Protein AF-A0AAV9QSC0-F1 (afdb_monomer_lite)

pLDDT: mean 77.5, std 12.24, range [38.25, 91.44]

Foldseek 3Di:
DPPPPLVVVVVCVVDPCLQVDADELVNLLVQLVSLVPDPAAAAEAEVVSHRYDLSSLLSNLLSQQSYQEYECAPNQCPPVNLLVNLVSLLDPPGNYDYYHHHNHPDDPVSVVSSVCSVVPDD

InterPro domains:
  IPR032675 Leucine-rich repeat domain superfamily [G3DSA:3.80.10.10] (37-122)
  IPR051261 NOD-like receptor [PTHR24106] (6-120)

Structure (mmCIF, N/CA/C/O backbone):
data_AF-A0AAV9QSC0-F1
#
_entry.id   AF-A0AAV9QSC0-F1
#
loop_
_atom_site.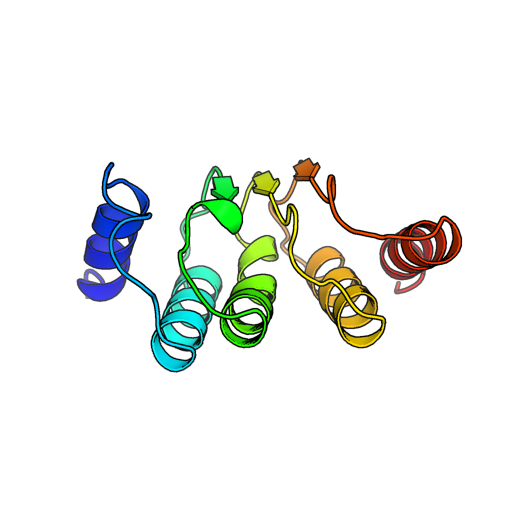group_PDB
_atom_site.id
_atom_site.type_symbol
_atom_site.label_atom_id
_atom_site.label_alt_id
_atom_site.label_comp_id
_atom_site.label_asym_id
_atom_site.label_entity_id
_atom_site.label_seq_id
_atom_site.pdbx_PDB_ins_code
_atom_site.Cartn_x
_atom_site.Cartn_y
_atom_site.Cartn_z
_atom_site.occupancy
_atom_site.B_iso_or_equiv
_atom_site.auth_seq_id
_atom_site.auth_comp_id
_atom_site.auth_asym_id
_atom_site.auth_atom_id
_atom_site.pdbx_PDB_model_num
ATOM 1 N N . MET A 1 1 ? -2.596 30.265 2.070 1.00 38.25 1 MET A N 1
ATOM 2 C CA . MET A 1 1 ? -2.227 30.188 0.639 1.00 38.25 1 MET A CA 1
ATOM 3 C C . MET A 1 1 ? -3.048 29.040 0.079 1.00 38.25 1 MET A C 1
ATOM 5 O O . MET A 1 1 ? -2.959 27.967 0.650 1.00 38.25 1 MET A O 1
ATOM 9 N N . LYS A 1 2 ? -3.951 29.251 -0.888 1.00 39.09 2 LYS A N 1
ATOM 10 C CA . LYS A 1 2 ? -4.679 28.119 -1.487 1.00 39.09 2 LYS A CA 1
ATOM 11 C C . LYS A 1 2 ? -3.636 27.270 -2.214 1.00 39.09 2 LYS A C 1
ATOM 13 O O . LYS A 1 2 ? -3.017 27.786 -3.141 1.00 39.09 2 LYS A O 1
ATOM 18 N N . ASP A 1 3 ? -3.384 26.056 -1.731 1.00 48.72 3 ASP A N 1
ATOM 19 C CA . ASP A 1 3 ? -2.384 25.140 -2.281 1.00 48.72 3 ASP A CA 1
ATOM 20 C C . ASP A 1 3 ? -2.727 24.822 -3.742 1.00 48.72 3 ASP A C 1
ATOM 22 O O . ASP A 1 3 ? -3.528 23.938 -4.054 1.00 48.72 3 ASP A O 1
ATOM 26 N N . LEU A 1 4 ? -2.129 25.579 -4.662 1.00 42.81 4 LEU A N 1
ATOM 27 C CA . LEU A 1 4 ? -2.234 25.336 -6.100 1.00 42.81 4 LEU A CA 1
ATOM 28 C C . LEU A 1 4 ? -1.756 23.917 -6.454 1.00 42.81 4 LEU A C 1
ATOM 30 O O . LEU A 1 4 ? -2.269 23.334 -7.403 1.00 42.81 4 LEU A O 1
ATOM 34 N N . SER A 1 5 ? -0.855 23.341 -5.651 1.00 56.19 5 SER A N 1
ATOM 35 C CA . SER A 1 5 ? -0.353 21.968 -5.770 1.00 56.19 5 SER A CA 1
ATOM 36 C C . SER A 1 5 ? -1.425 20.917 -5.449 1.00 56.19 5 SER A C 1
ATOM 38 O O . SER A 1 5 ? -1.648 20.006 -6.246 1.00 56.19 5 SER A O 1
ATOM 40 N N . VAL A 1 6 ? -2.144 21.067 -4.331 1.00 52.09 6 VAL A N 1
ATOM 41 C CA . VAL A 1 6 ? -3.202 20.141 -3.900 1.00 52.09 6 VAL A CA 1
ATOM 42 C C . VAL A 1 6 ? -4.373 20.195 -4.867 1.00 52.09 6 VAL A C 1
ATOM 44 O O . VAL A 1 6 ? -4.854 19.146 -5.277 1.00 52.09 6 VAL A O 1
ATOM 47 N N . TYR A 1 7 ? -4.786 21.384 -5.316 1.00 53.88 7 TYR A N 1
ATOM 48 C CA . TYR A 1 7 ? -5.860 21.499 -6.304 1.00 53.88 7 TYR A CA 1
ATOM 49 C C . TYR A 1 7 ? -5.474 20.863 -7.644 1.00 53.88 7 TYR A C 1
ATOM 51 O O . TYR A 1 7 ? -6.254 20.099 -8.200 1.00 53.88 7 TYR A O 1
ATOM 59 N N . GLN A 1 8 ? -4.269 21.116 -8.162 1.00 56.41 8 GLN A N 1
ATOM 60 C CA . GLN A 1 8 ? -3.801 20.505 -9.414 1.00 56.41 8 GLN A CA 1
ATOM 61 C C . GLN A 1 8 ? -3.691 18.986 -9.312 1.00 56.41 8 GLN A C 1
ATOM 63 O O . GLN A 1 8 ? -4.039 18.278 -10.255 1.00 56.41 8 GLN A O 1
ATOM 68 N N . ILE A 1 9 ? -3.260 18.477 -8.160 1.00 59.75 9 ILE A N 1
ATOM 69 C CA . ILE A 1 9 ? -3.231 17.043 -7.906 1.00 59.75 9 ILE A CA 1
ATOM 70 C C . ILE A 1 9 ? -4.631 16.503 -7.774 1.00 59.75 9 ILE A C 1
ATOM 72 O O . ILE A 1 9 ? -4.908 15.501 -8.395 1.00 59.75 9 ILE A O 1
ATOM 76 N N . GLN A 1 10 ? -5.545 17.161 -7.071 1.00 56.97 10 GLN A N 1
ATOM 77 C CA . GLN A 1 10 ? -6.943 16.753 -7.042 1.00 56.97 10 GLN A CA 1
ATOM 78 C C . GLN A 1 10 ? -7.567 16.756 -8.437 1.00 56.97 10 GLN A C 1
ATOM 80 O O . GLN A 1 10 ? -8.335 15.854 -8.740 1.00 56.97 10 GLN A O 1
ATOM 85 N N . GLN A 1 11 ? -7.230 17.718 -9.300 1.00 62.75 11 GLN A N 1
ATOM 86 C CA . GLN A 1 11 ? -7.650 17.723 -10.702 1.00 62.75 11 GLN A CA 1
ATOM 87 C C . GLN A 1 11 ? -7.051 16.535 -11.462 1.00 62.75 11 GLN A C 1
ATOM 89 O O . GLN A 1 11 ? -7.783 15.845 -12.159 1.00 62.75 11 GLN A O 1
ATOM 94 N N . PHE A 1 12 ? -5.764 16.230 -11.265 1.00 65.88 12 PHE A N 1
ATOM 95 C CA . PHE A 1 12 ? -5.129 15.022 -11.799 1.00 65.88 12 PHE A CA 1
ATOM 96 C C . PHE A 1 12 ? -5.786 13.741 -11.254 1.00 65.88 12 PHE A C 1
ATOM 98 O O . PHE A 1 12 ? -6.129 12.849 -12.014 1.00 65.88 12 PHE A O 1
ATOM 105 N N . LEU A 1 13 ? -6.063 13.669 -9.951 1.00 62.59 13 LEU A N 1
ATOM 106 C CA . LEU A 1 13 ? -6.756 12.568 -9.284 1.00 62.59 13 LEU A CA 1
ATOM 107 C C . LEU A 1 13 ? -8.206 12.419 -9.757 1.00 62.59 13 LEU A C 1
ATOM 109 O O . LEU A 1 13 ? -8.757 11.326 -9.654 1.00 62.59 13 LEU A O 1
ATOM 113 N N . LYS A 1 14 ? -8.826 13.488 -10.255 1.00 63.62 14 LYS A N 1
ATOM 114 C CA . LYS A 1 14 ? -10.195 13.508 -10.783 1.00 63.62 14 LYS A CA 1
ATOM 115 C C . LYS A 1 14 ? -10.246 13.370 -12.306 1.00 63.62 14 LYS A C 1
ATOM 117 O O . LYS A 1 14 ? -11.345 13.261 -12.839 1.00 63.62 14 LYS A O 1
ATOM 122 N N . SER A 1 15 ? -9.109 13.364 -13.005 1.00 68.06 15 SER A N 1
ATOM 123 C CA . SER A 1 15 ? -9.091 13.294 -14.464 1.00 68.06 15 SER A CA 1
ATOM 124 C C . SER A 1 15 ? -9.286 11.854 -14.963 1.00 68.06 15 SER A C 1
ATOM 126 O O . SER A 1 15 ? -8.851 10.882 -14.334 1.00 68.06 15 SER A O 1
ATOM 128 N N . ASP A 1 16 ? -9.963 11.695 -16.101 1.00 61.41 16 ASP A N 1
ATOM 129 C CA . ASP A 1 16 ? -10.194 10.372 -16.709 1.00 61.41 16 ASP A CA 1
ATOM 130 C C . ASP A 1 16 ? -8.915 9.759 -17.305 1.00 61.41 16 ASP A C 1
ATOM 132 O O . ASP A 1 16 ? -8.799 8.549 -17.461 1.00 61.41 16 ASP A O 1
ATOM 136 N N . ASN A 1 17 ? -7.904 10.586 -17.548 1.00 57.69 17 ASN A N 1
ATOM 137 C CA . ASN A 1 17 ? -6.620 10.251 -18.162 1.00 57.69 17 ASN A CA 1
ATOM 138 C C . ASN A 1 17 ? -5.490 9.938 -17.155 1.00 57.69 17 ASN A C 1
ATOM 140 O O . ASN A 1 17 ? -4.310 9.964 -17.504 1.00 57.69 17 ASN A O 1
ATOM 144 N N . ARG A 1 18 ? -5.825 9.598 -15.901 1.00 61.81 18 ARG A N 1
ATOM 145 C CA . ARG A 1 18 ? -4.849 9.214 -14.852 1.00 61.81 18 ARG A CA 1
ATOM 146 C C . ARG A 1 18 ? -3.899 8.085 -15.252 1.00 61.81 18 ARG A C 1
ATOM 148 O O . ARG A 1 18 ? -2.729 8.120 -14.887 1.00 61.81 18 ARG A O 1
ATOM 155 N N . CYS A 1 19 ? -4.395 7.116 -16.018 1.00 59.53 19 CYS A N 1
ATOM 156 C CA . CYS A 1 19 ? -3.616 5.959 -16.458 1.00 59.53 19 CYS A CA 1
ATOM 157 C C . CYS A 1 19 ? -2.688 6.268 -17.650 1.00 59.53 19 CYS A C 1
ATOM 159 O O . CYS A 1 19 ? -1.812 5.465 -17.959 1.00 59.53 19 CYS A O 1
ATOM 161 N N . GLU A 1 20 ? -2.869 7.405 -18.333 1.00 60.44 20 GLU A N 1
ATOM 162 C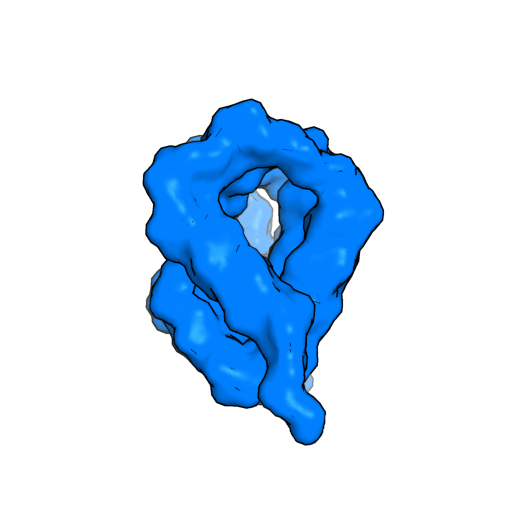 CA . GLU A 1 20 ? -2.149 7.730 -19.575 1.00 60.44 20 GLU A CA 1
ATOM 163 C C . GLU A 1 20 ? -0.740 8.284 -19.326 1.00 60.44 20 GLU A C 1
ATOM 165 O O . GLU A 1 20 ? 0.114 8.213 -20.209 1.00 60.44 20 GLU A O 1
ATOM 170 N N . LYS A 1 21 ? -0.475 8.829 -18.131 1.00 67.69 21 LYS A N 1
ATOM 171 C CA . LYS A 1 21 ? 0.840 9.367 -17.763 1.00 67.69 21 LYS A CA 1
ATOM 172 C C . LYS A 1 21 ? 1.489 8.543 -16.668 1.00 67.69 21 LYS A C 1
ATOM 174 O O . LYS A 1 21 ? 0.943 8.412 -15.576 1.00 67.69 21 LYS A O 1
ATOM 179 N N . GLU A 1 22 ? 2.689 8.059 -16.966 1.00 78.62 22 GLU A N 1
ATOM 180 C CA . GLU A 1 22 ? 3.541 7.432 -15.967 1.00 78.62 22 GLU A CA 1
ATOM 181 C C . GLU A 1 22 ? 3.987 8.469 -14.925 1.00 78.62 22 GLU A C 1
ATOM 183 O O . GLU A 1 22 ? 4.510 9.535 -15.266 1.00 78.62 22 GLU A O 1
ATOM 188 N N . LEU A 1 23 ? 3.764 8.165 -13.648 1.00 81.31 23 LEU A N 1
ATOM 189 C CA . LEU A 1 23 ? 4.321 8.904 -12.528 1.00 81.31 23 LEU A CA 1
ATOM 190 C C . LEU A 1 23 ? 5.712 8.361 -12.216 1.00 81.31 23 LEU A C 1
ATOM 192 O O . LEU A 1 23 ? 5.913 7.175 -11.979 1.00 81.31 23 LEU A O 1
ATOM 196 N N . THR A 1 24 ? 6.677 9.263 -12.135 1.00 85.94 24 THR A N 1
ATOM 197 C CA . THR A 1 24 ? 8.004 8.950 -11.612 1.00 85.94 24 THR A CA 1
ATOM 198 C C . THR A 1 24 ? 7.949 8.684 -10.107 1.00 85.94 24 THR A C 1
ATOM 200 O O . THR A 1 24 ? 7.069 9.161 -9.384 1.00 85.94 24 THR A O 1
ATOM 203 N N . GLU A 1 25 ? 8.967 7.999 -9.591 1.00 88.44 25 GLU A N 1
ATOM 204 C CA . GLU A 1 25 ? 9.143 7.775 -8.153 1.00 88.44 25 GLU A CA 1
ATOM 205 C C . GLU A 1 25 ? 9.134 9.082 -7.334 1.00 88.44 25 GLU A C 1
ATOM 207 O O . GLU A 1 25 ? 8.586 9.123 -6.233 1.00 88.44 25 GLU A O 1
ATOM 212 N N . ILE A 1 26 ? 9.700 10.165 -7.879 1.00 85.31 26 ILE A N 1
ATOM 213 C CA . ILE A 1 26 ? 9.725 11.487 -7.234 1.00 85.31 26 ILE A CA 1
ATOM 214 C C . ILE A 1 26 ? 8.315 12.082 -7.165 1.00 85.31 26 ILE A C 1
ATOM 216 O O . ILE A 1 26 ? 7.917 12.607 -6.125 1.00 85.31 26 ILE A O 1
ATOM 220 N N . GLN A 1 27 ? 7.539 11.969 -8.245 1.00 83.94 27 GLN A N 1
ATOM 221 C CA . GLN A 1 27 ? 6.144 12.414 -8.255 1.00 83.94 27 GLN A CA 1
ATOM 222 C C . GLN A 1 27 ? 5.295 11.610 -7.267 1.00 83.94 27 GLN A C 1
ATOM 224 O O . GLN A 1 27 ? 4.462 12.195 -6.580 1.00 83.94 27 GLN A O 1
ATOM 229 N N . CYS A 1 28 ? 5.558 10.309 -7.120 1.00 87.25 28 CYS A N 1
ATOM 230 C CA . CYS A 1 28 ? 4.913 9.472 -6.111 1.00 87.25 28 CYS A CA 1
ATOM 231 C C . CYS A 1 28 ? 5.236 9.928 -4.679 1.00 87.25 28 CYS A C 1
ATOM 233 O O . CYS A 1 28 ? 4.324 10.057 -3.865 1.00 87.25 28 CYS A O 1
ATOM 235 N N . SER A 1 29 ? 6.503 10.246 -4.375 1.00 88.25 29 SER A N 1
ATOM 236 C CA . SER A 1 29 ? 6.876 10.850 -3.083 1.00 88.25 29 SER A CA 1
ATOM 237 C C . SER A 1 29 ? 6.146 12.170 -2.836 1.00 88.25 29 SER A C 1
ATOM 239 O O . SER A 1 29 ? 5.638 12.402 -1.740 1.00 88.25 29 SER A O 1
ATOM 241 N N . GLY A 1 30 ? 6.089 13.039 -3.850 1.00 85.69 30 GLY A N 1
ATOM 242 C CA . GLY A 1 30 ? 5.387 14.316 -3.762 1.00 85.69 30 GLY A CA 1
ATOM 243 C C . GLY A 1 30 ? 3.903 14.119 -3.462 1.00 85.69 30 GLY A C 1
ATOM 244 O O . GLY A 1 30 ? 3.385 14.703 -2.511 1.00 85.69 30 GLY A O 1
ATOM 245 N N . LEU A 1 31 ? 3.236 13.253 -4.229 1.00 83.06 31 LEU A N 1
ATOM 246 C CA . LEU A 1 31 ? 1.829 12.902 -4.039 1.00 83.06 31 LEU A CA 1
ATOM 247 C C . LEU A 1 31 ? 1.567 12.409 -2.612 1.00 83.06 31 LEU A C 1
ATOM 249 O O . LEU A 1 31 ? 0.652 12.895 -1.951 1.00 83.06 31 LEU A O 1
ATOM 253 N N . ALA A 1 32 ? 2.404 11.497 -2.118 1.00 87.19 32 ALA A N 1
ATOM 254 C CA . ALA A 1 32 ? 2.279 10.959 -0.773 1.00 87.19 32 ALA A CA 1
ATOM 255 C C . ALA A 1 32 ? 2.426 12.034 0.304 1.00 87.19 32 ALA A C 1
ATOM 257 O O . ALA A 1 32 ? 1.661 12.050 1.267 1.00 87.19 32 ALA A O 1
ATOM 258 N N . TYR A 1 33 ? 3.401 12.932 0.155 1.00 86.94 33 TYR A N 1
ATOM 259 C CA . TYR A 1 33 ? 3.603 14.044 1.078 1.00 86.94 33 TYR A CA 1
ATOM 260 C C . TYR A 1 33 ? 2.386 14.972 1.102 1.00 86.94 33 TYR A C 1
ATOM 262 O O . TYR A 1 33 ? 1.880 15.294 2.173 1.00 86.94 33 TYR A O 1
ATOM 270 N N . MET A 1 34 ? 1.877 15.359 -0.067 1.00 81.31 34 MET A N 1
ATOM 271 C CA . MET A 1 34 ? 0.739 16.274 -0.167 1.00 81.31 34 MET A CA 1
ATOM 272 C C . MET A 1 34 ? -0.541 15.666 0.399 1.00 81.31 34 MET A C 1
ATOM 274 O O . MET A 1 34 ? -1.225 16.327 1.173 1.00 81.31 34 MET A O 1
ATOM 278 N N . LEU A 1 35 ? -0.827 14.396 0.098 1.00 82.69 35 LEU A N 1
ATOM 279 C CA . LEU A 1 35 ? -1.970 13.695 0.686 1.00 82.69 35 LEU A CA 1
ATOM 280 C C . LEU A 1 35 ? -1.846 13.594 2.211 1.00 82.69 35 LEU A C 1
ATOM 282 O O . LEU A 1 35 ? -2.831 13.804 2.905 1.00 82.69 35 LEU A O 1
ATOM 286 N N . GLN A 1 36 ? -0.643 13.352 2.745 1.00 83.25 36 GLN A N 1
ATOM 287 C CA . GLN A 1 36 ? -0.400 13.298 4.195 1.00 83.25 36 GLN A CA 1
ATOM 288 C C . GLN A 1 36 ? -0.523 14.655 4.902 1.00 83.25 36 GLN A C 1
ATOM 290 O O . GLN A 1 36 ? -0.802 14.693 6.100 1.00 83.25 36 GLN A O 1
ATOM 295 N N . LYS A 1 37 ? -0.264 15.761 4.198 1.00 82.50 37 LYS A N 1
ATOM 296 C CA . LYS A 1 37 ? -0.335 17.126 4.743 1.00 82.50 37 LYS A CA 1
ATOM 297 C C . LYS A 1 37 ? -1.675 17.815 4.503 1.00 82.50 37 LYS A C 1
ATOM 299 O O . LYS A 1 37 ? -1.896 18.878 5.072 1.00 82.50 37 LYS A O 1
ATOM 304 N N . SER A 1 38 ? -2.541 17.233 3.679 1.00 78.44 38 SER A N 1
ATOM 305 C CA . SER A 1 38 ? -3.870 17.772 3.420 1.00 78.44 38 SER A CA 1
ATOM 306 C C . SER A 1 38 ? -4.780 17.615 4.639 1.00 78.44 38 SER A C 1
ATOM 308 O O . SER A 1 38 ? -4.775 16.573 5.292 1.00 78.44 38 SER A O 1
ATOM 310 N N . GLU A 1 39 ? -5.579 18.646 4.916 1.00 77.25 39 GLU A N 1
ATOM 311 C CA . GLU A 1 39 ? -6.701 18.578 5.864 1.00 77.25 39 GLU A CA 1
ATOM 312 C C . GLU A 1 39 ? -7.920 17.861 5.253 1.00 77.25 39 GLU A C 1
ATOM 314 O O . GLU A 1 39 ? -8.847 17.480 5.967 1.00 77.25 39 GLU A O 1
ATOM 319 N N . GLU A 1 40 ? -7.931 17.667 3.930 1.00 77.31 40 GLU A N 1
ATOM 320 C CA . GLU A 1 40 ? -9.011 16.989 3.222 1.00 77.31 40 GLU A CA 1
ATOM 321 C C . GLU A 1 40 ? -8.786 15.473 3.181 1.00 77.31 40 GLU A C 1
ATOM 323 O O . GLU A 1 40 ? -7.699 14.984 2.866 1.00 77.31 40 GLU A O 1
ATOM 328 N N . VAL A 1 41 ? -9.853 14.721 3.452 1.00 82.94 41 VAL A N 1
ATOM 329 C CA . VAL A 1 41 ? -9.857 13.256 3.374 1.00 82.94 41 VAL A CA 1
ATOM 330 C C . VAL A 1 41 ? -10.240 12.830 1.963 1.00 82.94 41 VAL A C 1
ATOM 332 O O . VAL A 1 41 ? -11.307 13.194 1.469 1.00 82.94 41 VAL A O 1
ATOM 335 N N . LEU A 1 42 ? -9.396 12.022 1.324 1.00 83.38 42 LEU A N 1
ATOM 336 C CA . LEU A 1 42 ? -9.680 11.479 -0.001 1.00 83.38 42 LEU A CA 1
ATOM 337 C C . LEU A 1 42 ? -10.705 10.340 0.101 1.00 83.38 42 LEU A C 1
ATOM 339 O O . LEU A 1 42 ? -10.539 9.418 0.896 1.00 83.38 42 LEU A O 1
ATOM 343 N N . ASP A 1 43 ? -11.751 10.349 -0.724 1.00 85.56 43 ASP A N 1
ATOM 344 C CA . ASP A 1 43 ? -12.751 9.272 -0.677 1.00 85.56 43 ASP A CA 1
ATOM 345 C C . ASP A 1 43 ? -12.163 7.918 -1.100 1.00 85.56 43 ASP A C 1
ATOM 347 O O . ASP A 1 43 ? -12.465 6.890 -0.495 1.00 85.56 43 ASP A O 1
ATOM 351 N N . GLU A 1 44 ? -11.287 7.910 -2.107 1.00 87.38 44 GLU A N 1
ATOM 352 C CA . GLU A 1 44 ? -10.680 6.691 -2.634 1.00 87.38 44 GLU A CA 1
ATOM 353 C C . GLU A 1 44 ? -9.270 6.938 -3.181 1.00 87.38 44 GLU A C 1
ATOM 355 O O . GLU A 1 44 ? -9.071 7.761 -4.077 1.00 87.38 44 GLU A O 1
ATOM 360 N N . LEU A 1 45 ? -8.307 6.151 -2.700 1.00 87.06 45 LEU A N 1
ATOM 361 C CA . LEU A 1 45 ? -6.981 6.001 -3.292 1.00 87.06 45 LEU A CA 1
ATOM 362 C C . LEU A 1 45 ? -6.904 4.663 -4.030 1.00 87.06 45 LEU A C 1
ATOM 364 O O . LEU A 1 45 ? -6.987 3.612 -3.403 1.00 87.06 45 LEU A O 1
ATOM 368 N N . ASP A 1 46 ? -6.718 4.684 -5.347 1.00 86.56 46 ASP A N 1
ATOM 369 C CA . ASP A 1 46 ? -6.600 3.469 -6.160 1.00 86.56 46 ASP A CA 1
ATOM 370 C C . ASP A 1 46 ? -5.241 3.438 -6.858 1.00 86.56 46 ASP A C 1
ATOM 372 O O . ASP A 1 46 ? -5.012 4.192 -7.806 1.00 86.56 46 ASP A O 1
ATOM 376 N N . LEU A 1 47 ? -4.328 2.588 -6.371 1.00 80.12 47 LEU A N 1
ATOM 377 C CA . LEU A 1 47 ? -2.966 2.540 -6.903 1.00 80.12 47 LEU A CA 1
ATOM 378 C C . LEU A 1 47 ? -2.881 1.961 -8.313 1.00 80.12 47 LEU A C 1
ATOM 380 O O . LEU A 1 47 ? -1.938 2.280 -9.030 1.00 80.12 47 LEU A O 1
ATOM 384 N N . VAL A 1 48 ? -3.883 1.191 -8.744 1.00 76.00 48 VAL A N 1
ATOM 385 C CA . VAL A 1 48 ? -3.944 0.656 -10.112 1.00 76.00 48 VAL A CA 1
ATOM 386 C C . VAL A 1 48 ? -4.217 1.767 -11.124 1.00 76.00 48 VAL A C 1
ATOM 388 O O . VAL A 1 48 ? -3.844 1.646 -12.288 1.00 76.00 48 VAL A O 1
ATOM 391 N N . LYS A 1 49 ? -4.837 2.874 -10.691 1.00 76.75 49 LYS A N 1
ATOM 392 C CA . LYS A 1 49 ? -5.067 4.046 -11.549 1.00 76.75 49 LYS A CA 1
ATOM 393 C C . LYS A 1 49 ? -3.805 4.885 -11.759 1.00 76.75 49 LYS A C 1
ATOM 395 O O . LYS A 1 49 ? -3.792 5.710 -12.669 1.00 76.75 49 LYS A O 1
ATOM 400 N N . TYR A 1 50 ? -2.762 4.701 -10.946 1.00 75.00 50 TYR A N 1
ATOM 401 C CA . TYR A 1 50 ? -1.478 5.363 -11.160 1.00 75.00 50 TYR A CA 1
ATOM 402 C C . TYR A 1 50 ? -0.560 4.444 -11.953 1.00 75.00 50 TYR A C 1
ATOM 404 O O . TYR A 1 50 ? -0.111 3.409 -11.465 1.00 75.00 50 TYR A O 1
ATOM 412 N N . ASN A 1 51 ? -0.248 4.850 -13.177 1.00 77.62 51 ASN A N 1
ATOM 413 C CA . ASN A 1 51 ? 0.784 4.195 -13.960 1.00 77.62 51 ASN A CA 1
ATOM 414 C C . ASN A 1 51 ? 2.155 4.537 -13.340 1.00 77.62 51 ASN A C 1
ATOM 416 O O . ASN A 1 51 ? 2.612 5.663 -13.472 1.00 77.62 51 ASN A O 1
ATOM 420 N N . THR A 1 52 ? 2.773 3.638 -12.573 1.00 84.25 52 THR A N 1
ATOM 421 C CA . THR A 1 52 ? 4.090 3.857 -11.940 1.00 84.25 52 THR A CA 1
ATOM 422 C C . THR A 1 52 ? 4.770 2.527 -11.613 1.00 84.25 52 THR A C 1
ATOM 424 O O . THR A 1 52 ? 4.115 1.492 -11.508 1.00 84.25 52 THR A O 1
ATOM 427 N N . THR A 1 53 ? 6.085 2.556 -11.377 1.00 86.62 53 THR A N 1
ATOM 428 C CA . THR A 1 53 ? 6.862 1.407 -10.883 1.00 86.62 53 THR A CA 1
ATOM 429 C C . THR A 1 53 ? 6.407 0.940 -9.493 1.00 86.62 53 THR A C 1
ATOM 431 O O . THR A 1 53 ? 5.835 1.717 -8.722 1.00 86.62 53 THR A O 1
ATOM 434 N N . GLU A 1 54 ? 6.753 -0.296 -9.112 1.00 82.75 54 GLU A N 1
ATOM 435 C CA . GLU A 1 54 ? 6.515 -0.841 -7.760 1.00 82.75 54 GLU A CA 1
ATOM 436 C C . GLU A 1 54 ? 7.071 0.077 -6.658 1.00 82.75 54 GLU A C 1
ATOM 438 O O . GLU A 1 54 ? 6.430 0.337 -5.641 1.00 82.75 54 GLU A O 1
ATOM 443 N N . LYS A 1 55 ? 8.257 0.652 -6.888 1.00 84.81 55 LYS A N 1
ATOM 444 C CA . LYS A 1 55 ? 8.877 1.624 -5.980 1.00 84.81 55 LYS A CA 1
ATOM 445 C C . LYS A 1 55 ? 8.105 2.937 -5.886 1.00 84.81 55 LYS A C 1
ATOM 447 O O . LYS A 1 55 ? 8.148 3.588 -4.842 1.00 84.81 55 LYS A O 1
ATOM 452 N N . GLY A 1 56 ? 7.444 3.360 -6.958 1.00 87.06 56 GLY A N 1
ATOM 453 C CA . GLY A 1 56 ? 6.530 4.495 -6.919 1.00 87.06 56 GLY A CA 1
ATOM 454 C C . GLY A 1 56 ? 5.284 4.172 -6.100 1.00 87.06 56 GLY A C 1
ATOM 455 O O . GLY A 1 56 ? 4.961 4.925 -5.186 1.00 87.06 56 GLY A O 1
ATOM 456 N N . GLN A 1 57 ? 4.666 3.005 -6.313 1.00 85.06 57 GLN A N 1
ATOM 457 C CA . GLN A 1 57 ? 3.519 2.549 -5.516 1.00 85.06 57 GLN A CA 1
ATOM 458 C C . GLN A 1 57 ? 3.840 2.520 -4.016 1.00 85.06 57 GLN A C 1
ATOM 460 O O . GLN A 1 57 ? 3.089 3.082 -3.219 1.00 85.06 57 GLN A O 1
ATOM 465 N N . MET A 1 58 ? 4.995 1.960 -3.629 1.00 84.69 58 MET A N 1
ATOM 466 C CA . MET A 1 58 ? 5.441 1.932 -2.228 1.00 84.69 58 MET A CA 1
ATOM 467 C C . MET A 1 58 ? 5.534 3.327 -1.604 1.00 84.69 58 MET A C 1
ATOM 469 O O . MET A 1 58 ? 5.181 3.508 -0.441 1.00 84.69 58 MET A O 1
ATOM 473 N N . ARG A 1 59 ? 5.973 4.330 -2.371 1.00 88.38 59 ARG A N 1
ATOM 474 C CA . ARG A 1 59 ? 6.068 5.711 -1.882 1.00 88.38 59 ARG A CA 1
ATOM 475 C C . ARG A 1 59 ? 4.709 6.340 -1.611 1.00 88.38 59 ARG A C 1
ATOM 477 O O . ARG A 1 59 ? 4.654 7.243 -0.786 1.00 88.38 59 ARG A O 1
ATOM 484 N N . VAL A 1 60 ? 3.640 5.871 -2.257 1.00 87.00 60 VAL A N 1
ATOM 485 C CA . VAL A 1 60 ? 2.274 6.388 -2.072 1.00 87.00 60 VAL A CA 1
ATOM 486 C C . VAL A 1 60 ? 1.558 5.737 -0.882 1.00 87.00 60 VAL A C 1
ATOM 488 O O . VAL A 1 60 ? 0.680 6.372 -0.306 1.00 87.00 60 VAL A O 1
ATOM 491 N N . ILE A 1 61 ? 1.955 4.533 -0.444 1.00 87.81 61 ILE A N 1
ATOM 492 C CA . ILE A 1 61 ? 1.316 3.800 0.674 1.00 87.81 61 ILE A CA 1
ATOM 493 C C . ILE A 1 61 ? 1.079 4.662 1.932 1.00 87.81 61 ILE A C 1
ATOM 495 O O . ILE A 1 61 ? -0.021 4.594 2.480 1.00 87.81 61 ILE A O 1
ATOM 499 N N . PRO A 1 62 ? 2.012 5.523 2.389 1.00 88.00 62 PRO A N 1
ATOM 500 C CA . PRO A 1 62 ? 1.776 6.370 3.559 1.00 88.00 62 PRO A CA 1
ATOM 501 C C . PRO A 1 62 ? 0.577 7.318 3.443 1.00 88.00 62 PRO A C 1
ATOM 503 O O . PRO A 1 62 ? 0.078 7.775 4.463 1.00 88.00 62 PRO A O 1
ATOM 506 N N . ALA A 1 63 ? 0.085 7.613 2.236 1.00 87.75 63 ALA A N 1
ATOM 507 C CA . ALA A 1 63 ? -1.110 8.432 2.032 1.00 87.75 63 ALA A CA 1
ATOM 508 C C . ALA A 1 63 ? -2.423 7.719 2.399 1.00 87.75 63 ALA A C 1
ATOM 510 O O . ALA A 1 63 ? -3.442 8.386 2.585 1.00 87.75 63 ALA A O 1
ATOM 511 N N . VAL A 1 64 ? -2.412 6.386 2.534 1.00 89.19 64 VAL A N 1
ATOM 512 C CA . VAL A 1 64 ? -3.599 5.567 2.842 1.00 89.19 64 VAL A CA 1
ATOM 513 C C . VAL A 1 64 ? -4.316 6.042 4.110 1.00 89.19 64 VAL A C 1
ATOM 515 O O . VAL A 1 64 ? -5.543 6.024 4.150 1.00 89.19 64 VAL A O 1
ATOM 518 N N . LYS A 1 65 ? -3.585 6.544 5.114 1.00 86.44 65 LYS A N 1
ATOM 519 C CA . LYS A 1 65 ? -4.171 7.051 6.370 1.00 86.44 65 LYS A CA 1
ATOM 520 C C . LYS A 1 65 ? -5.156 8.216 6.190 1.00 86.44 65 LYS A C 1
ATOM 522 O O . LYS A 1 65 ? -6.058 8.378 7.008 1.00 86.44 65 LYS A O 1
ATOM 527 N N . ASN A 1 66 ? -5.000 9.004 5.124 1.00 86.12 66 ASN A N 1
ATOM 528 C CA . ASN A 1 66 ? -5.833 10.176 4.831 1.00 86.12 66 ASN A CA 1
ATOM 529 C C . ASN A 1 66 ? -6.914 9.868 3.783 1.00 86.12 66 ASN A C 1
ATOM 531 O O . ASN A 1 66 ? -7.421 10.771 3.118 1.00 86.12 66 ASN A O 1
ATOM 535 N N . CYS A 1 67 ? -7.269 8.590 3.625 1.00 88.00 67 CYS A N 1
ATOM 536 C CA . CYS A 1 67 ? -8.286 8.136 2.685 1.00 88.00 67 CYS A CA 1
ATOM 537 C C . CYS A 1 67 ? -9.411 7.391 3.414 1.00 88.00 67 CYS A C 1
ATOM 539 O O . CYS A 1 67 ? -9.150 6.740 4.420 1.00 88.00 67 CYS A O 1
ATOM 541 N N . ARG A 1 68 ? -10.644 7.424 2.890 1.00 89.75 68 ARG A N 1
ATOM 542 C CA . ARG A 1 68 ? -11.741 6.556 3.367 1.00 89.75 68 ARG A CA 1
ATOM 543 C C . ARG A 1 68 ? -11.606 5.140 2.823 1.00 89.75 68 ARG A C 1
ATOM 545 O O . ARG A 1 68 ? -11.803 4.171 3.552 1.00 89.75 68 ARG A O 1
ATOM 552 N N . LYS A 1 69 ? -11.242 5.019 1.545 1.00 91.00 69 LYS A N 1
ATOM 553 C CA . LYS A 1 69 ? -11.031 3.739 0.862 1.00 91.00 69 LYS A CA 1
ATOM 554 C C . LYS A 1 69 ? -9.653 3.700 0.217 1.00 91.00 69 LYS A C 1
ATOM 556 O O . LYS A 1 69 ? -9.234 4.676 -0.403 1.00 91.00 69 LYS A O 1
ATOM 561 N N . ALA A 1 70 ? -8.973 2.564 0.308 1.00 90.25 70 ALA A N 1
ATOM 562 C CA . ALA A 1 70 ? -7.717 2.328 -0.393 1.00 90.25 70 ALA A CA 1
ATOM 563 C C . ALA A 1 70 ? -7.757 1.001 -1.159 1.00 90.25 70 ALA A C 1
ATOM 565 O O . ALA A 1 70 ? -8.078 -0.044 -0.596 1.00 90.25 70 ALA A O 1
ATOM 566 N N . ARG A 1 71 ? -7.401 1.035 -2.445 1.00 90.75 71 ARG A N 1
ATOM 567 C CA . ARG A 1 71 ? -7.195 -0.144 -3.290 1.00 90.75 71 ARG A CA 1
ATOM 568 C C . ARG A 1 71 ? -5.717 -0.269 -3.621 1.00 90.75 71 ARG A C 1
ATOM 570 O O . ARG A 1 71 ? -5.188 0.491 -4.431 1.00 90.75 71 ARG A O 1
ATOM 577 N N . LEU A 1 72 ? -5.067 -1.248 -3.005 1.00 87.94 72 LEU A N 1
ATOM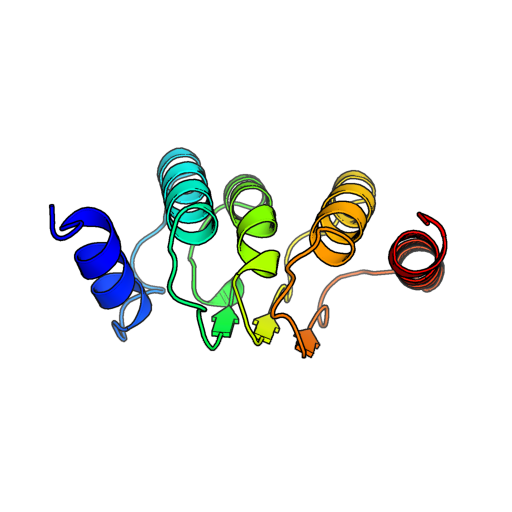 578 C CA . LEU A 1 72 ? -3.662 -1.589 -3.230 1.00 87.94 72 LEU A CA 1
ATOM 579 C C . LEU A 1 72 ? -3.577 -2.902 -4.019 1.00 87.94 72 LEU A C 1
ATOM 581 O O . LEU A 1 72 ? -2.858 -3.821 -3.637 1.00 87.94 72 LEU A O 1
ATOM 585 N N . ARG A 1 73 ? -4.384 -3.030 -5.079 1.00 84.62 73 ARG A N 1
ATOM 586 C CA . ARG A 1 73 ? -4.461 -4.260 -5.877 1.00 84.62 73 ARG A CA 1
ATOM 587 C C . ARG A 1 73 ? -3.232 -4.408 -6.758 1.00 84.62 73 ARG A C 1
ATOM 589 O O . ARG A 1 73 ? -2.831 -3.440 -7.397 1.00 84.62 73 ARG A O 1
ATOM 596 N N . SER A 1 74 ? -2.696 -5.623 -6.860 1.00 80.06 74 SER A N 1
ATOM 597 C CA . SER A 1 74 ? -1.497 -5.902 -7.668 1.00 80.06 74 SER A CA 1
ATOM 598 C C . SER A 1 74 ? -0.316 -4.971 -7.350 1.00 80.06 74 SER A C 1
ATOM 600 O O . SER A 1 74 ? 0.524 -4.708 -8.206 1.00 80.06 74 SER A O 1
ATOM 602 N N . CYS A 1 75 ? -0.260 -4.462 -6.122 1.00 76.56 75 CYS A N 1
ATOM 603 C CA . CYS A 1 75 ? 0.898 -3.763 -5.602 1.00 76.56 75 CYS A CA 1
ATOM 604 C C . CYS A 1 75 ? 1.791 -4.842 -5.018 1.00 76.56 75 CYS A C 1
ATOM 606 O O . CYS A 1 75 ? 1.350 -5.506 -4.096 1.00 76.56 75 CYS A O 1
ATOM 608 N N . SER A 1 76 ? 2.990 -5.074 -5.552 1.00 71.44 76 SER A N 1
ATOM 609 C CA . SER A 1 76 ? 3.912 -6.136 -5.109 1.00 71.44 76 SER A CA 1
ATOM 610 C C . SER A 1 76 ? 4.325 -5.975 -3.637 1.00 71.44 76 SER A C 1
ATOM 612 O O . SER A 1 76 ? 5.435 -5.554 -3.308 1.00 71.44 76 SER A O 1
ATOM 614 N N . LEU A 1 77 ? 3.392 -6.287 -2.738 1.00 68.25 77 LEU A N 1
ATOM 615 C CA . LEU A 1 77 ? 3.461 -6.108 -1.306 1.00 68.25 77 LEU A CA 1
ATOM 616 C C . LEU A 1 77 ? 4.369 -7.211 -0.752 1.00 68.25 77 LEU A C 1
ATOM 618 O O . LEU A 1 77 ? 3.911 -8.247 -0.285 1.00 68.25 77 LEU A O 1
ATOM 622 N N . SER A 1 78 ? 5.682 -7.017 -0.868 1.00 65.88 78 SER A N 1
ATOM 623 C CA . SER A 1 78 ? 6.683 -7.881 -0.234 1.00 65.88 78 SER A CA 1
ATOM 624 C C . SER A 1 78 ? 6.647 -7.744 1.297 1.00 65.88 78 SER A C 1
ATOM 626 O O . SER A 1 78 ? 5.967 -6.872 1.837 1.00 65.88 78 SER A O 1
ATOM 628 N N . GLU A 1 79 ? 7.412 -8.560 2.022 1.00 54.41 79 GLU A N 1
ATOM 629 C CA . GLU A 1 79 ? 7.494 -8.560 3.497 1.00 54.41 79 GLU A CA 1
ATOM 630 C C . GLU A 1 79 ? 7.786 -7.160 4.099 1.00 54.41 79 GLU A C 1
ATOM 632 O O . GLU A 1 79 ? 7.273 -6.796 5.156 1.00 54.41 79 GLU A O 1
ATOM 637 N N . ILE A 1 80 ? 8.509 -6.304 3.364 1.00 55.91 80 ILE A N 1
ATOM 638 C CA . ILE A 1 80 ? 8.842 -4.917 3.752 1.00 55.91 80 ILE A CA 1
ATOM 639 C C . ILE A 1 80 ? 7.614 -3.977 3.679 1.00 55.91 80 ILE A C 1
ATOM 641 O O . ILE A 1 80 ? 7.552 -2.938 4.346 1.00 55.91 80 ILE A O 1
ATOM 645 N N . SER A 1 81 ? 6.594 -4.349 2.905 1.00 69.19 81 SER A N 1
ATOM 646 C CA . SER A 1 81 ? 5.383 -3.554 2.696 1.00 69.19 81 SER A CA 1
ATOM 647 C C . SER A 1 81 ? 4.286 -3.800 3.740 1.00 69.19 81 SER A C 1
ATOM 649 O O . SER A 1 81 ? 3.583 -2.853 4.082 1.00 69.19 81 SER A O 1
ATOM 651 N N . CYS A 1 82 ? 4.168 -5.010 4.306 1.00 71.44 82 CYS A N 1
ATOM 652 C CA . CYS A 1 82 ? 3.139 -5.316 5.311 1.00 71.44 82 CYS A CA 1
ATOM 653 C C . CYS A 1 82 ? 3.432 -4.624 6.646 1.00 71.44 82 CYS A C 1
ATOM 655 O O . CYS A 1 82 ? 2.521 -4.076 7.263 1.00 71.44 82 CYS A O 1
ATOM 657 N N . ALA A 1 83 ? 4.705 -4.552 7.049 1.00 75.56 83 ALA A N 1
ATOM 658 C CA . ALA A 1 83 ? 5.125 -3.789 8.225 1.00 75.56 83 ALA A CA 1
ATOM 659 C C . ALA A 1 83 ? 4.855 -2.281 8.064 1.00 75.56 83 ALA A C 1
ATOM 661 O O . ALA A 1 83 ? 4.291 -1.643 8.957 1.00 75.56 83 ALA A O 1
ATOM 662 N N . SER A 1 84 ? 5.202 -1.717 6.899 1.00 78.00 84 SER A N 1
ATOM 663 C CA . SER A 1 84 ? 4.916 -0.309 6.584 1.00 78.00 84 SER A CA 1
ATOM 664 C C . SER A 1 84 ? 3.413 -0.033 6.566 1.00 78.00 84 SER A C 1
ATOM 666 O O . SER A 1 84 ? 2.959 0.942 7.161 1.00 78.00 84 SER A O 1
ATOM 668 N N . LEU A 1 85 ? 2.629 -0.909 5.931 1.00 83.12 85 LEU A N 1
ATOM 669 C CA . LEU A 1 85 ? 1.177 -0.795 5.867 1.00 83.12 85 LEU A CA 1
ATOM 670 C C . LEU A 1 85 ? 0.540 -0.909 7.258 1.00 83.12 85 LEU A C 1
ATOM 672 O O . LEU A 1 85 ? -0.271 -0.060 7.611 1.00 83.12 85 LEU A O 1
ATOM 676 N N . GLY A 1 86 ? 0.953 -1.878 8.080 1.00 83.88 86 GLY A N 1
ATOM 677 C CA . GLY A 1 86 ? 0.476 -2.031 9.458 1.00 83.88 86 GLY A CA 1
ATOM 678 C C . GLY A 1 86 ? 0.711 -0.777 10.308 1.00 83.88 86 GLY A C 1
ATOM 679 O O . GLY A 1 86 ? -0.196 -0.323 11.003 1.00 83.88 86 GLY A O 1
ATOM 680 N N . SER A 1 87 ? 1.885 -0.147 10.179 1.00 82.12 87 SER A N 1
ATOM 681 C CA . SER A 1 87 ? 2.194 1.126 10.850 1.00 82.12 87 SER A CA 1
ATOM 682 C C . SER A 1 87 ? 1.277 2.273 10.397 1.00 82.12 87 SER A C 1
ATOM 684 O O . SER A 1 87 ? 0.752 3.026 11.221 1.00 82.12 87 SER A O 1
ATOM 686 N N . VAL A 1 88 ? 1.019 2.381 9.088 1.00 84.62 88 VAL A N 1
ATOM 687 C CA . VAL A 1 88 ? 0.101 3.388 8.526 1.00 84.62 88 VAL A CA 1
ATOM 688 C C . VAL A 1 88 ? -1.326 3.178 9.037 1.00 84.62 88 VAL A C 1
ATOM 690 O O . VAL A 1 88 ? -1.972 4.153 9.422 1.00 84.62 88 VAL A O 1
ATOM 693 N N . LEU A 1 89 ? -1.792 1.926 9.091 1.00 83.56 89 LEU A N 1
ATOM 694 C CA . LEU A 1 89 ? -3.135 1.563 9.551 1.00 83.56 89 LEU A CA 1
ATOM 695 C C . LEU A 1 89 ? -3.363 1.865 11.034 1.00 83.56 89 LEU A C 1
ATOM 697 O O . LEU A 1 89 ? -4.446 2.324 11.387 1.00 83.56 89 LEU A O 1
ATOM 701 N N . LYS A 1 90 ? -2.352 1.666 11.890 1.00 80.38 90 LYS A N 1
ATOM 702 C CA . LYS A 1 90 ? -2.441 2.061 13.303 1.00 80.38 90 LYS A CA 1
ATOM 703 C C . LYS A 1 90 ? -2.378 3.581 13.497 1.00 80.38 90 LYS A C 1
ATOM 705 O O . LYS A 1 90 ? -2.887 4.091 14.496 1.00 80.38 90 LYS A O 1
ATOM 710 N N . SER A 1 91 ? -1.716 4.318 12.601 1.00 77.88 91 SER A N 1
ATOM 711 C CA . SER A 1 91 ? -1.474 5.748 12.814 1.00 77.88 91 SER A CA 1
ATOM 712 C C . SER A 1 91 ? -2.787 6.512 13.059 1.00 77.88 91 SER A C 1
ATOM 714 O O . SER A 1 91 ? -3.699 6.481 12.240 1.00 77.88 91 SER A O 1
ATOM 716 N N . ASN A 1 92 ? -2.886 7.199 14.200 1.00 71.12 92 ASN A N 1
ATOM 717 C CA . ASN A 1 92 ? -4.072 7.961 14.598 1.00 71.12 92 ASN A CA 1
ATOM 718 C C . ASN A 1 92 ? -3.830 9.464 14.325 1.00 71.12 92 ASN A C 1
ATOM 720 O O . ASN A 1 92 ? -2.774 9.969 14.720 1.00 71.12 92 ASN A O 1
ATOM 724 N N . PRO A 1 93 ? -4.734 10.187 13.636 1.00 77.12 93 PRO A N 1
ATOM 725 C CA . PRO A 1 93 ? -5.984 9.712 13.039 1.00 77.12 93 PRO A CA 1
ATOM 726 C C . PRO A 1 93 ? -5.769 8.924 11.745 1.00 77.12 93 PRO A C 1
ATOM 728 O O . PRO A 1 93 ? -4.882 9.238 10.945 1.00 77.12 93 PRO A O 1
ATOM 731 N N . SER A 1 94 ? -6.626 7.920 11.561 1.00 83.25 94 SER A N 1
ATOM 732 C CA . SER A 1 94 ? -6.856 7.231 10.294 1.00 83.25 94 SER A CA 1
ATOM 733 C C . SER A 1 94 ? -8.333 7.373 9.944 1.00 83.25 94 SER A C 1
ATOM 735 O O . SER A 1 94 ? -9.202 7.139 10.786 1.00 83.25 94 SER A O 1
ATOM 737 N N . HIS A 1 95 ? -8.615 7.777 8.708 1.00 82.88 95 HIS A N 1
ATOM 738 C CA . HIS A 1 95 ? -9.982 7.879 8.186 1.00 82.88 95 HIS A CA 1
ATOM 739 C C . HIS A 1 95 ? -10.409 6.637 7.392 1.00 82.88 95 HIS A C 1
ATOM 741 O O . HIS A 1 95 ? -11.513 6.617 6.842 1.00 82.88 95 HIS A O 1
ATOM 747 N N 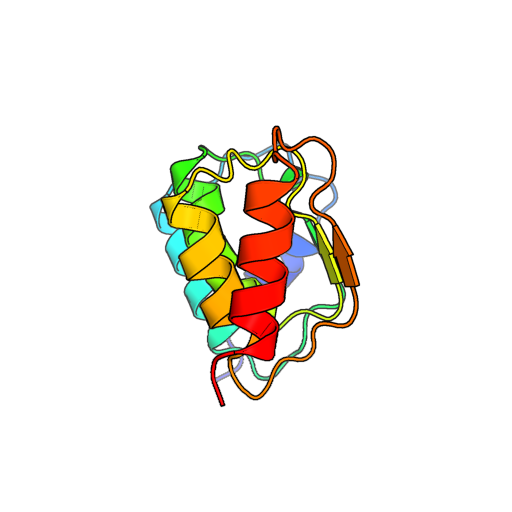. LEU A 1 96 ? -9.542 5.623 7.328 1.00 88.06 96 LEU A N 1
ATOM 748 C CA . LEU A 1 96 ? -9.714 4.446 6.490 1.00 88.06 96 LEU A CA 1
ATOM 749 C C . LEU A 1 96 ? -10.801 3.522 7.039 1.00 88.06 96 LEU A C 1
ATOM 751 O O . LEU A 1 96 ? -10.732 3.065 8.177 1.00 88.06 96 LEU A O 1
ATOM 755 N N . THR A 1 97 ? -11.780 3.210 6.195 1.00 89.44 97 THR A N 1
ATOM 756 C CA . THR A 1 97 ? -12.875 2.277 6.490 1.00 89.44 97 THR A CA 1
ATOM 757 C C . THR A 1 97 ? -12.811 1.018 5.633 1.00 89.44 97 THR A C 1
ATOM 759 O O . THR A 1 97 ? -13.339 -0.014 6.031 1.00 89.44 97 THR A O 1
ATOM 762 N N . GLU A 1 98 ? -12.183 1.085 4.453 1.00 91.44 98 GLU A N 1
ATOM 763 C CA . GLU A 1 98 ? -12.070 -0.044 3.524 1.00 91.44 98 GLU A CA 1
ATOM 764 C C . GLU A 1 98 ? -10.657 -0.135 2.933 1.00 91.44 98 GLU A C 1
ATOM 766 O O . GLU A 1 98 ? -10.135 0.839 2.382 1.00 91.44 98 GLU A O 1
ATOM 771 N N . LEU A 1 99 ? -10.062 -1.329 2.997 1.00 89.50 99 LEU A N 1
ATOM 772 C CA . LEU A 1 99 ? -8.774 -1.649 2.386 1.00 89.50 99 LEU A CA 1
ATOM 773 C C . LEU A 1 99 ? -8.913 -2.890 1.501 1.00 89.50 99 LEU A C 1
ATOM 775 O O . LEU A 1 99 ? -9.258 -3.968 1.976 1.00 89.50 99 LEU A O 1
ATOM 779 N N . ASP A 1 100 ? -8.610 -2.739 0.216 1.00 89.94 100 ASP A N 1
ATOM 780 C CA . ASP A 1 100 ? -8.620 -3.824 -0.761 1.00 89.94 100 ASP A CA 1
ATOM 781 C C . ASP A 1 100 ? -7.187 -4.200 -1.155 1.00 89.94 100 ASP A C 1
ATOM 783 O O . ASP A 1 100 ? -6.487 -3.431 -1.819 1.00 89.94 100 ASP A O 1
ATOM 787 N N . LEU A 1 101 ? -6.777 -5.403 -0.745 1.00 87.88 101 LEU A N 1
ATOM 788 C CA . LEU A 1 101 ? -5.478 -6.016 -1.043 1.00 87.88 101 LEU A CA 1
ATOM 789 C C . LEU A 1 101 ? -5.583 -7.167 -2.058 1.00 87.88 101 LEU A C 1
ATOM 791 O O . LEU A 1 101 ? -4.671 -7.988 -2.160 1.00 87.88 101 LEU A O 1
ATOM 795 N N . SER A 1 102 ? -6.695 -7.273 -2.789 1.00 85.25 102 SER A N 1
ATOM 796 C CA . SER A 1 102 ? -6.897 -8.351 -3.760 1.00 85.25 102 SER A CA 1
ATOM 797 C C . SER A 1 102 ? -5.866 -8.312 -4.892 1.00 85.25 102 SER A C 1
ATOM 799 O O . SER A 1 102 ? -5.273 -7.279 -5.197 1.00 85.25 102 SER A O 1
ATOM 801 N N . LYS A 1 103 ? -5.650 -9.459 -5.547 1.00 85.12 103 LYS A N 1
ATOM 802 C CA . LYS A 1 103 ? -4.649 -9.634 -6.621 1.00 85.12 103 LYS A CA 1
ATOM 803 C C . LYS A 1 103 ? -3.196 -9.382 -6.201 1.00 85.12 103 LYS A C 1
ATOM 805 O O . LYS A 1 103 ? -2.333 -9.245 -7.067 1.00 85.12 103 LYS A O 1
ATOM 810 N N . ASN A 1 104 ? -2.926 -9.344 -4.902 1.00 81.94 104 ASN A N 1
ATOM 811 C CA . ASN A 1 104 ? -1.584 -9.509 -4.365 1.00 81.94 104 ASN A CA 1
ATOM 812 C C . ASN A 1 104 ? -1.354 -10.988 -4.061 1.00 81.94 104 ASN A C 1
ATOM 814 O O . ASN A 1 104 ? -2.283 -11.694 -3.669 1.00 81.94 104 ASN A O 1
ATOM 818 N N . ASN A 1 105 ? -0.121 -11.459 -4.232 1.00 83.12 105 ASN A N 1
ATOM 819 C CA . ASN A 1 105 ? 0.259 -12.832 -3.903 1.00 83.12 105 ASN A CA 1
ATOM 820 C C . ASN A 1 105 ? 0.512 -12.986 -2.390 1.00 83.12 105 ASN A C 1
ATOM 822 O O . ASN A 1 105 ? 1.584 -13.429 -1.982 1.00 83.12 105 ASN A O 1
ATOM 826 N N . LEU A 1 106 ? -0.448 -12.538 -1.574 1.00 82.31 106 LEU A N 1
ATOM 827 C CA . LEU A 1 106 ? -0.375 -12.604 -0.117 1.00 82.31 106 LEU A CA 1
ATOM 828 C C . LEU A 1 106 ? -0.670 -14.029 0.339 1.00 82.31 106 LEU A C 1
ATOM 830 O O . LEU A 1 106 ? -1.677 -14.626 -0.049 1.00 82.31 106 LEU A O 1
ATOM 834 N N . LYS A 1 107 ? 0.201 -14.563 1.188 1.00 85.25 107 LYS A N 1
ATOM 835 C CA . LYS A 1 107 ? -0.046 -15.797 1.928 1.00 85.25 107 LYS A CA 1
ATOM 836 C C . LYS A 1 107 ? -0.925 -15.499 3.136 1.00 85.25 107 LYS A C 1
ATOM 838 O O . LYS A 1 107 ? -0.988 -14.371 3.620 1.00 85.25 107 LYS A O 1
ATOM 843 N N . GLU A 1 108 ? -1.546 -16.539 3.680 1.00 83.94 108 GLU A N 1
ATOM 844 C CA . GLU A 1 108 ? -2.318 -16.436 4.923 1.00 83.94 108 GLU A CA 1
ATOM 845 C C . GLU A 1 108 ? -1.483 -15.844 6.072 1.00 83.94 108 GLU A C 1
ATOM 847 O O . GLU A 1 108 ? -1.976 -15.007 6.823 1.00 83.94 108 GLU A O 1
ATOM 852 N N . SER A 1 109 ? -0.193 -16.190 6.146 1.00 85.06 109 SER A N 1
ATOM 853 C CA . SER A 1 109 ? 0.751 -15.619 7.114 1.00 85.06 109 SER A CA 1
ATOM 854 C C . SER A 1 109 ? 0.901 -14.102 6.992 1.00 85.06 109 SER A C 1
ATOM 856 O O . SER A 1 109 ? 1.016 -13.422 8.007 1.00 85.06 109 SER A O 1
ATOM 858 N N . ASP A 1 110 ? 0.872 -13.565 5.771 1.00 83.00 110 ASP A N 1
ATOM 859 C CA . ASP A 1 110 ? 1.049 -12.132 5.518 1.00 83.00 110 ASP A CA 1
ATOM 860 C C . ASP A 1 110 ? -0.193 -11.362 5.989 1.00 83.00 110 ASP A C 1
ATOM 862 O O . ASP A 1 110 ? -0.093 -10.294 6.595 1.00 83.00 110 ASP A O 1
ATOM 866 N N . VAL A 1 111 ? -1.378 -11.949 5.781 1.00 82.00 111 VAL A N 1
ATOM 867 C CA . VAL A 1 111 ? -2.651 -11.410 6.280 1.00 82.00 111 VAL A CA 1
ATOM 868 C C . VAL A 1 111 ? -2.703 -11.468 7.806 1.00 82.00 111 VAL A C 1
ATOM 870 O O . VAL A 1 111 ? -3.025 -10.466 8.439 1.00 82.00 111 VAL A O 1
ATOM 873 N N . GLN A 1 112 ? -2.328 -12.599 8.410 1.00 84.94 112 GLN A N 1
ATOM 874 C CA . GLN A 1 112 ? -2.265 -12.746 9.867 1.00 84.94 112 GLN A CA 1
ATOM 875 C C . GLN A 1 112 ? -1.275 -11.760 10.495 1.00 84.94 112 GLN A C 1
ATOM 877 O O . GLN A 1 112 ? -1.571 -11.169 11.532 1.00 84.94 112 GLN A O 1
ATOM 882 N N . GLN A 1 113 ? -0.120 -11.538 9.861 1.00 83.56 113 GLN A N 1
ATOM 883 C CA . GLN A 1 113 ? 0.852 -10.548 10.313 1.00 83.56 113 GLN A CA 1
ATOM 884 C C . GLN A 1 113 ? 0.276 -9.132 10.238 1.00 83.56 113 GLN A C 1
ATOM 886 O O . GLN A 1 113 ? 0.442 -8.362 11.182 1.00 83.56 113 GLN A O 1
ATOM 891 N N . LEU A 1 114 ? -0.422 -8.784 9.154 1.00 81.69 114 LEU A N 1
ATOM 892 C CA . LEU A 1 114 ? -1.0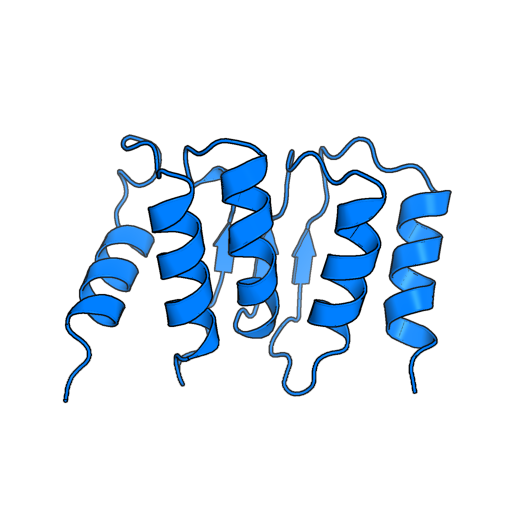66 -7.480 9.023 1.00 81.69 114 LEU A CA 1
ATOM 893 C C . LEU A 1 114 ? -2.154 -7.283 10.087 1.00 81.69 114 LEU A C 1
ATOM 895 O O . LEU A 1 114 ? -2.186 -6.242 10.739 1.00 81.69 114 LEU A O 1
ATOM 899 N N . GLU A 1 115 ? -3.002 -8.289 10.313 1.00 82.81 115 GLU A N 1
ATOM 900 C CA . GLU A 1 115 ? -3.997 -8.262 11.386 1.00 82.81 115 GLU A CA 1
ATOM 901 C C . GLU A 1 115 ? -3.357 -8.107 12.763 1.00 82.81 115 GLU A C 1
ATOM 903 O O . GLU A 1 115 ? -3.839 -7.319 13.576 1.00 82.81 115 GLU A O 1
ATOM 908 N N . TYR A 1 116 ? -2.282 -8.854 13.024 1.00 84.88 116 TYR A N 1
ATOM 909 C CA . TYR A 1 116 ? -1.532 -8.750 14.265 1.00 84.88 116 TYR A CA 1
ATOM 910 C C . TYR A 1 116 ? -0.999 -7.331 14.436 1.00 84.88 116 TYR A C 1
ATOM 912 O O . TYR A 1 116 ? -1.308 -6.713 15.440 1.00 84.88 116 TYR A O 1
ATOM 920 N N . LEU A 1 117 ? -0.307 -6.762 13.445 1.00 81.81 117 LEU A N 1
ATOM 921 C CA . LEU A 1 117 ? 0.255 -5.407 13.521 1.00 81.81 117 LEU A CA 1
ATOM 922 C C . LEU A 1 117 ? -0.801 -4.325 13.782 1.00 81.81 117 LEU A C 1
ATOM 924 O O . LEU A 1 117 ? -0.531 -3.377 14.519 1.00 81.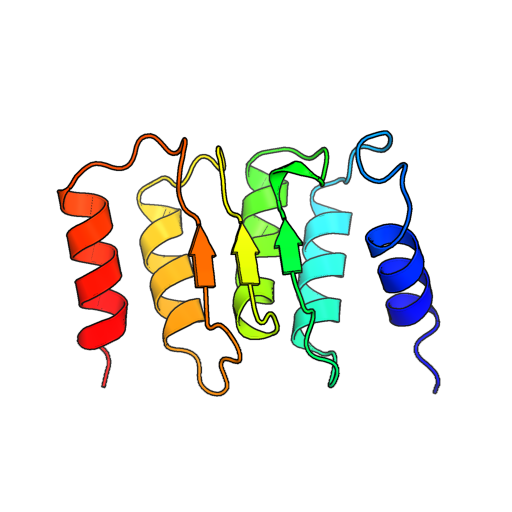81 117 LEU A O 1
ATOM 928 N N . VAL A 1 118 ? -1.994 -4.469 13.200 1.00 76.50 118 VAL A N 1
ATOM 929 C CA . VAL A 1 118 ? -3.122 -3.551 13.429 1.00 76.50 118 VAL A CA 1
ATOM 930 C C . VAL A 1 118 ? -3.683 -3.685 14.852 1.00 76.50 118 VAL A C 1
ATOM 932 O O . VAL A 1 118 ? -4.158 -2.698 15.403 1.00 76.50 118 VAL A O 1
ATOM 935 N N . LYS A 1 119 ? -3.614 -4.881 15.454 1.00 77.25 119 LYS A N 1
ATOM 936 C CA . LYS A 1 119 ? -4.143 -5.188 16.797 1.00 77.25 119 LYS A CA 1
ATOM 937 C C . LYS A 1 119 ? -3.111 -5.070 17.932 1.00 77.25 119 LYS A C 1
ATOM 939 O O . LYS A 1 119 ? -3.509 -4.904 19.073 1.00 77.25 119 LYS A O 1
ATOM 944 N N . SER A 1 120 ? -1.817 -5.257 17.660 1.00 68.31 120 SER A N 1
ATOM 945 C CA . SER A 1 120 ? -0.792 -5.585 18.671 1.00 68.31 120 SER A CA 1
ATOM 946 C C . SER A 1 120 ? 0.048 -4.407 19.124 1.00 68.31 120 SER A C 1
ATOM 948 O O . SER A 1 120 ? 0.755 -4.482 20.124 1.00 68.31 120 SER A O 1
ATOM 950 N N . LEU A 1 121 ? 0.085 -3.352 18.327 1.00 56.44 121 LEU A N 1
ATOM 951 C CA . LEU A 1 121 ? 0.668 -2.113 18.767 1.00 56.44 121 LEU A CA 1
ATOM 952 C C . LEU A 1 121 ? -0.478 -1.436 19.523 1.00 56.44 121 LEU A C 1
ATOM 954 O O . LEU A 1 121 ? -1.328 -0.822 18.894 1.00 56.44 121 LEU A O 1
ATOM 958 N N . ASP A 1 122 ? -0.453 -1.463 20.846 1.00 49.66 122 ASP A N 1
ATOM 959 C CA . ASP A 1 122 ? -1.119 -0.483 21.712 1.00 49.66 122 ASP A CA 1
ATOM 960 C C . ASP A 1 122 ? -0.036 0.415 22.306 1.00 49.66 122 ASP A C 1
ATOM 962 O O . ASP A 1 122 ? 0.908 -0.120 22.930 1.00 49.66 122 ASP A O 1
#

Organism: NCBI:txid28760

Sequence (122 aa):
MKDLSVYQIQQFLKSDNRCEKELTEIQCSGLAYMLQKSEEVLDELDLVKYNTTEKGQMRVIPAVKNCRKARLRSCSLSEISCASLGSVLKSNPSHLTELDLSKNNLKESDVQQLEYLVKSLD

Secondary structure (DSSP, 8-state):
---HHHHHHHHHHH-TTTTTSPPPHHHHHHHHHHHHH-SSPEEEEEGGGS---HHHHHHHGGGGGGEEEEE-TT----HHHHHHHHHHHHSSS----EEE-TTS---HHHHHHHHHHHHH--

Radius of gyration: 14.27 Å; chains: 1; bounding box: 23×47×41 Å